Protein AF-A0A967HMU1-F1 (afdb_monomer_lite)

Sequence (81 aa):
GIALAISAAGGGRMTETGLSLGTPHYMSPEQASADRDLTARSDIYSLGCVLYEMLAGQPPHTGPSAQSVLVRILTESPRPL

Structure (mmCIF, N/CA/C/O backbone):
data_AF-A0A967HMU1-F1
#
_entry.id   AF-A0A967HMU1-F1
#
loop_
_atom_site.group_PDB
_atom_site.id
_atom_site.type_symbol
_atom_site.label_atom_id
_atom_site.label_alt_id
_atom_site.label_comp_id
_atom_site.label_asym_id
_atom_site.label_entity_id
_atom_site.label_seq_id
_atom_site.pdbx_PDB_ins_code
_atom_site.Cartn_x
_atom_site.Cartn_y
_atom_site.Cartn_z
_atom_site.occupancy
_atom_site.B_iso_or_equiv
_atom_site.auth_seq_id
_atom_site.auth_comp_id
_atom_site.auth_asym_id
_atom_site.auth_atom_id
_atom_site.pdbx_PDB_model_num
ATOM 1 N N . GLY A 1 1 ? 4.437 1.827 -16.759 1.00 55.69 1 GLY A N 1
ATOM 2 C CA . GLY A 1 1 ? 3.295 1.782 -15.830 1.00 55.69 1 GLY A CA 1
ATOM 3 C C . GLY A 1 1 ? 3.049 3.158 -15.259 1.00 55.69 1 GLY A C 1
ATOM 4 O O . GLY A 1 1 ? 3.838 4.064 -15.529 1.00 55.69 1 GLY A O 1
ATOM 5 N N . ILE A 1 2 ? 1.976 3.317 -14.491 1.00 59.12 2 ILE A N 1
ATOM 6 C CA . ILE A 1 2 ? 1.611 4.597 -13.865 1.00 59.12 2 ILE A CA 1
ATOM 7 C C . ILE A 1 2 ? 2.709 5.025 -12.871 1.00 59.12 2 ILE A C 1
ATOM 9 O O . ILE A 1 2 ? 3.041 6.204 -12.813 1.00 59.12 2 ILE A O 1
ATOM 13 N N . ALA A 1 3 ? 3.382 4.076 -12.213 1.00 58.50 3 ALA A N 1
ATOM 14 C CA . ALA A 1 3 ? 4.543 4.301 -11.353 1.00 58.50 3 ALA A CA 1
ATOM 15 C C . ALA A 1 3 ? 5.685 5.058 -12.057 1.00 58.50 3 ALA A C 1
ATOM 17 O O . ALA A 1 3 ? 6.173 6.055 -11.530 1.00 58.50 3 ALA A O 1
ATOM 18 N N . LEU A 1 4 ? 6.060 4.648 -13.277 1.00 56.41 4 LEU A N 1
ATOM 19 C CA . LEU A 1 4 ? 7.080 5.346 -14.075 1.00 56.41 4 LEU A CA 1
ATOM 20 C C . LEU A 1 4 ? 6.610 6.753 -14.475 1.00 56.41 4 LEU A C 1
ATOM 22 O O . LEU A 1 4 ? 7.401 7.693 -14.485 1.00 56.41 4 LEU A O 1
ATOM 26 N N . ALA A 1 5 ? 5.316 6.902 -14.777 1.00 55.31 5 ALA A N 1
ATOM 27 C CA . ALA A 1 5 ? 4.725 8.190 -15.119 1.00 55.31 5 ALA A CA 1
ATOM 28 C C . ALA A 1 5 ? 4.696 9.149 -13.917 1.00 55.31 5 ALA A C 1
ATOM 30 O O . ALA A 1 5 ? 4.967 10.325 -14.107 1.00 55.31 5 ALA A O 1
ATOM 31 N N . ILE A 1 6 ? 4.447 8.674 -12.691 1.00 55.84 6 ILE A N 1
ATOM 32 C CA . ILE A 1 6 ? 4.493 9.491 -11.463 1.00 55.84 6 ILE A CA 1
ATOM 33 C C . ILE A 1 6 ? 5.934 9.896 -11.124 1.00 55.84 6 ILE A C 1
ATOM 35 O O . ILE A 1 6 ? 6.166 11.058 -10.797 1.00 55.84 6 ILE A O 1
ATOM 39 N N . SER A 1 7 ? 6.908 8.986 -11.262 1.00 55.72 7 SER A N 1
ATOM 40 C CA . SER A 1 7 ? 8.332 9.323 -11.109 1.00 55.72 7 SER A CA 1
ATOM 41 C C . SER A 1 7 ? 8.794 10.370 -12.131 1.00 55.72 7 SER A C 1
ATOM 43 O O . SER A 1 7 ? 9.575 11.253 -11.785 1.00 55.72 7 SER A O 1
ATOM 45 N N . ALA A 1 8 ? 8.300 10.304 -13.373 1.00 51.28 8 ALA A N 1
ATOM 46 C CA . ALA A 1 8 ? 8.629 11.260 -14.431 1.00 51.28 8 ALA A CA 1
ATOM 47 C C . ALA A 1 8 ? 7.840 12.583 -14.339 1.00 51.28 8 ALA A C 1
ATOM 49 O O . ALA A 1 8 ? 8.362 13.635 -14.698 1.00 51.28 8 ALA A O 1
ATOM 50 N N . ALA A 1 9 ? 6.599 12.557 -13.843 1.00 48.09 9 ALA A N 1
ATOM 51 C CA . ALA A 1 9 ? 5.702 13.713 -13.737 1.00 48.09 9 ALA A CA 1
ATOM 52 C C . ALA A 1 9 ? 5.858 14.493 -12.418 1.00 48.09 9 ALA A C 1
ATOM 54 O O . ALA A 1 9 ? 4.935 15.197 -12.013 1.00 48.09 9 ALA A O 1
ATOM 55 N N . GLY A 1 10 ? 7.002 14.354 -11.742 1.00 45.81 10 GLY A N 1
ATOM 56 C CA . GLY A 1 10 ? 7.300 14.821 -10.390 1.00 45.81 10 GLY A CA 1
ATOM 57 C C . GLY A 1 10 ? 7.160 16.325 -10.109 1.00 45.81 10 GLY A C 1
ATOM 58 O O . GLY A 1 10 ? 8.141 16.997 -9.810 1.00 45.81 10 GLY A O 1
ATOM 59 N N . GLY A 1 11 ? 5.930 16.843 -10.127 1.00 40.34 11 GLY A N 1
ATOM 60 C CA . GLY A 1 11 ? 5.532 18.149 -9.591 1.00 40.34 11 GLY A CA 1
ATOM 61 C C . GLY A 1 11 ? 5.205 18.129 -8.089 1.00 40.34 11 GLY A C 1
ATOM 62 O O . GLY A 1 11 ? 4.762 19.137 -7.542 1.00 40.34 11 GLY A O 1
ATOM 63 N N . GLY A 1 12 ? 5.398 16.995 -7.407 1.00 48.56 12 GLY A N 1
ATOM 64 C CA . GLY A 1 12 ? 5.287 16.872 -5.951 1.00 48.56 12 GLY A CA 1
ATOM 65 C C . GLY A 1 12 ? 6.563 17.349 -5.257 1.00 48.56 12 GLY A C 1
ATOM 66 O O . GLY A 1 12 ? 7.660 17.037 -5.718 1.00 48.56 12 GLY A O 1
ATOM 67 N N . ARG A 1 13 ? 6.407 18.129 -4.173 1.00 43.47 13 ARG A N 1
ATOM 68 C CA . ARG A 1 13 ? 7.472 18.768 -3.370 1.00 43.47 13 ARG A CA 1
ATOM 69 C C . ARG A 1 13 ? 8.757 17.929 -3.328 1.00 43.47 13 ARG A C 1
ATOM 71 O O . ARG A 1 13 ? 8.806 16.896 -2.668 1.00 43.47 13 ARG A O 1
ATOM 78 N N . MET A 1 14 ? 9.786 18.429 -4.009 1.00 40.84 14 MET A N 1
ATOM 79 C CA . MET A 1 14 ? 11.153 17.914 -3.978 1.00 40.84 14 MET A CA 1
ATOM 80 C C . MET A 1 14 ? 11.636 17.836 -2.522 1.00 40.84 14 MET A C 1
ATOM 82 O O . MET A 1 14 ? 11.633 18.852 -1.822 1.00 40.84 14 MET A O 1
ATOM 86 N N . THR A 1 15 ? 12.021 16.654 -2.042 1.00 51.97 15 THR A N 1
ATOM 87 C CA . THR A 1 15 ? 12.752 16.533 -0.770 1.00 51.97 15 THR A CA 1
ATOM 88 C C . THR A 1 15 ? 14.232 16.849 -1.001 1.00 51.97 15 THR A C 1
ATOM 90 O O . THR A 1 15 ? 14.720 16.710 -2.121 1.00 51.97 15 THR A O 1
ATOM 93 N N . GLU A 1 16 ? 14.972 17.251 0.040 1.00 47.12 16 GLU A N 1
ATOM 94 C CA . GLU A 1 16 ? 16.417 17.586 -0.024 1.00 47.12 16 GLU A CA 1
ATOM 95 C C . GLU A 1 16 ? 17.299 16.501 -0.676 1.00 47.12 16 GLU A C 1
ATOM 97 O O . GLU A 1 16 ? 18.409 16.779 -1.114 1.00 47.12 16 GLU A O 1
ATOM 102 N N . THR A 1 17 ? 16.799 15.271 -0.784 1.00 54.34 17 THR A N 1
ATOM 103 C CA . THR A 1 17 ? 17.459 14.119 -1.409 1.00 54.34 17 THR A CA 1
ATOM 104 C C . THR A 1 17 ? 17.222 13.971 -2.919 1.00 54.34 17 THR A C 1
ATOM 106 O O . THR A 1 17 ? 17.712 13.012 -3.508 1.00 54.34 17 THR A O 1
ATOM 109 N N . GLY A 1 18 ? 16.489 14.883 -3.570 1.00 43.09 18 GLY A N 1
ATOM 110 C CA . GLY A 1 18 ? 16.294 14.873 -5.030 1.00 43.09 18 GLY A CA 1
ATOM 111 C C . GLY A 1 18 ? 15.304 13.824 -5.553 1.00 43.09 18 GLY A C 1
ATOM 112 O O . GLY A 1 18 ? 15.199 13.628 -6.763 1.00 43.09 18 GLY A O 1
ATOM 113 N N . LEU A 1 19 ? 14.565 13.154 -4.663 1.00 49.69 19 LEU A N 1
ATOM 114 C CA . LEU A 1 19 ? 13.467 12.264 -5.033 1.00 49.69 19 LEU A CA 1
ATOM 115 C C . LEU A 1 19 ? 12.174 13.079 -5.115 1.00 49.69 19 LEU A C 1
ATOM 117 O O . LEU A 1 19 ? 11.800 13.770 -4.164 1.00 49.69 19 LEU A O 1
ATOM 121 N N . SER A 1 20 ? 11.477 12.998 -6.252 1.00 51.56 20 SER A N 1
ATOM 122 C CA . SER A 1 20 ? 10.110 13.504 -6.324 1.00 51.56 20 SER A CA 1
ATOM 123 C C . SER A 1 20 ? 9.245 12.649 -5.409 1.00 51.56 20 SER A C 1
ATOM 125 O O . SER A 1 20 ? 9.009 11.466 -5.663 1.00 51.56 20 SER A O 1
ATOM 127 N N . LEU A 1 21 ? 8.823 13.238 -4.295 1.00 56.06 21 LEU A N 1
ATOM 128 C CA . LEU A 1 21 ? 7.974 12.562 -3.340 1.00 56.06 21 LEU A CA 1
ATOM 129 C C . LEU A 1 21 ? 6.555 12.565 -3.921 1.00 56.06 21 LEU A C 1
ATOM 131 O O . LEU A 1 21 ? 5.832 13.559 -3.831 1.00 56.06 21 LEU A O 1
ATOM 135 N N . GLY A 1 22 ? 6.164 11.459 -4.558 1.00 59.53 22 GLY A N 1
ATOM 136 C CA . GLY A 1 22 ? 4.753 11.177 -4.833 1.00 59.53 22 GLY A CA 1
ATOM 137 C C . GLY A 1 22 ? 3.924 11.168 -3.538 1.00 59.53 22 GLY A C 1
ATOM 138 O O . GLY A 1 22 ? 4.428 11.436 -2.450 1.00 59.53 22 GLY A O 1
ATOM 139 N N . THR A 1 23 ? 2.638 10.832 -3.609 1.00 72.00 23 THR A N 1
ATOM 140 C CA . THR A 1 23 ? 1.812 10.706 -2.398 1.00 72.00 23 THR A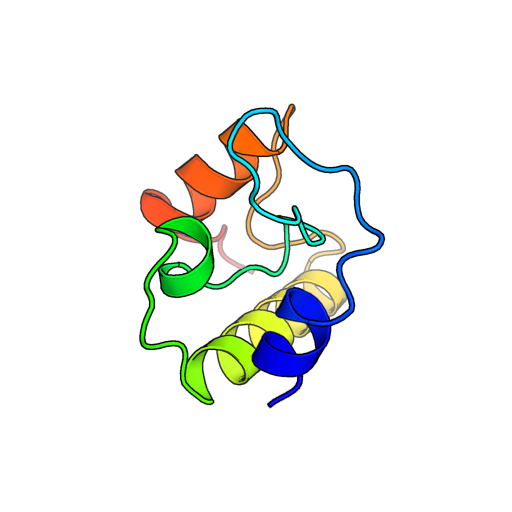 CA 1
ATOM 141 C C . THR A 1 23 ? 2.227 9.438 -1.628 1.00 72.00 23 THR A C 1
ATOM 143 O O . THR A 1 23 ? 1.921 8.337 -2.087 1.00 72.00 23 THR A O 1
ATOM 146 N N . PRO A 1 24 ? 2.914 9.542 -0.470 1.00 84.69 24 PRO A N 1
ATOM 147 C CA . PRO A 1 24 ? 3.624 8.410 0.140 1.00 84.69 24 PRO A CA 1
ATOM 148 C C . PRO A 1 24 ? 2.697 7.259 0.546 1.00 84.69 24 PRO A C 1
ATOM 150 O O . PRO A 1 24 ? 3.123 6.116 0.561 1.00 84.69 24 PRO A O 1
ATOM 153 N N . HIS A 1 25 ? 1.419 7.544 0.798 1.00 90.12 25 HIS A N 1
ATOM 154 C CA . HIS A 1 25 ? 0.399 6.575 1.212 1.00 90.12 25 HIS A CA 1
ATOM 155 C C . HIS A 1 25 ? 0.111 5.458 0.193 1.00 90.12 25 HIS A C 1
ATOM 157 O O . HIS A 1 25 ? -0.458 4.437 0.572 1.00 90.12 25 HIS A O 1
ATOM 163 N N . TYR A 1 26 ? 0.499 5.634 -1.075 1.00 92.19 26 TYR A N 1
ATOM 164 C CA . TYR A 1 26 ? 0.261 4.656 -2.145 1.00 92.19 26 TYR A CA 1
ATOM 165 C C . TYR A 1 26 ? 1.555 4.125 -2.765 1.00 92.19 26 TYR A C 1
ATOM 167 O O . TYR A 1 26 ? 1.501 3.405 -3.762 1.00 92.19 26 TYR A O 1
ATOM 175 N N . MET A 1 27 ? 2.718 4.497 -2.219 1.00 92.00 27 MET A N 1
ATOM 176 C CA . MET A 1 27 ? 3.994 3.975 -2.698 1.00 92.00 27 MET A CA 1
ATOM 177 C C . MET A 1 27 ? 4.137 2.507 -2.321 1.00 92.00 27 MET A C 1
ATOM 179 O O . MET A 1 27 ? 3.866 2.116 -1.188 1.00 92.00 27 MET A O 1
ATOM 183 N N . SER A 1 28 ? 4.610 1.715 -3.274 1.00 92.44 28 SER A N 1
ATOM 184 C CA . SER A 1 28 ? 5.054 0.349 -3.009 1.00 92.44 28 SER A CA 1
ATOM 185 C C . SER A 1 28 ? 6.332 0.309 -2.158 1.00 92.44 28 SER A C 1
ATOM 187 O O . SER A 1 28 ? 7.073 1.298 -2.131 1.00 92.44 28 SER A O 1
ATOM 189 N N . PRO A 1 29 ? 6.628 -0.812 -1.474 1.00 91.81 29 PRO A N 1
ATOM 190 C CA . PRO A 1 29 ? 7.860 -0.969 -0.706 1.00 91.81 29 PRO A CA 1
ATOM 191 C C . PRO A 1 29 ? 9.120 -0.722 -1.542 1.00 91.81 29 PRO A C 1
ATOM 193 O O . PRO A 1 29 ? 10.014 -0.014 -1.091 1.00 91.81 29 PRO A O 1
ATOM 196 N N . GLU A 1 30 ? 9.160 -1.209 -2.783 1.00 89.56 30 GLU A N 1
ATOM 197 C CA . GLU A 1 30 ? 10.274 -0.984 -3.708 1.00 89.56 30 GLU A CA 1
ATOM 198 C C . GLU A 1 30 ? 10.434 0.495 -4.111 1.00 89.56 30 GLU A C 1
ATOM 200 O O . GLU A 1 30 ? 11.552 0.988 -4.265 1.00 89.56 30 GLU A O 1
ATOM 205 N N . GLN A 1 31 ? 9.336 1.253 -4.206 1.00 87.94 31 GLN A N 1
ATOM 206 C CA . GLN A 1 31 ? 9.399 2.705 -4.403 1.00 87.94 31 GLN A CA 1
ATOM 207 C C . GLN A 1 31 ? 9.863 3.426 -3.133 1.00 87.94 31 GLN A C 1
ATOM 209 O O . GLN A 1 31 ? 10.647 4.370 -3.217 1.00 87.94 31 GLN A O 1
ATOM 214 N N . ALA A 1 32 ? 9.410 2.980 -1.959 1.00 87.81 32 ALA A N 1
ATOM 215 C CA . ALA A 1 32 ? 9.795 3.555 -0.673 1.00 87.81 32 ALA A CA 1
ATOM 216 C C . ALA A 1 32 ? 11.278 3.318 -0.340 1.00 87.81 32 ALA A C 1
ATOM 218 O O . ALA A 1 32 ? 11.902 4.171 0.291 1.00 87.81 32 ALA A O 1
ATOM 219 N N . SER A 1 33 ? 11.860 2.205 -0.799 1.00 87.06 33 SER A N 1
ATOM 220 C CA . SER A 1 33 ? 13.295 1.916 -0.689 1.00 87.06 33 SER A CA 1
ATOM 221 C C . SER A 1 33 ? 14.146 2.559 -1.790 1.00 87.06 33 SER A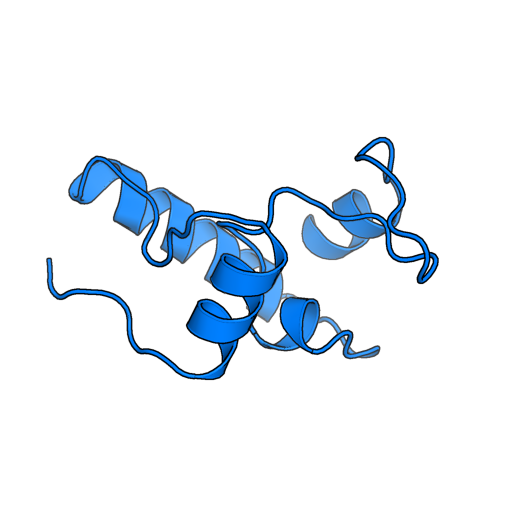 C 1
ATOM 223 O O . SER A 1 33 ? 15.356 2.342 -1.812 1.00 87.06 33 SER A O 1
ATOM 225 N N . ALA A 1 34 ? 13.535 3.344 -2.688 1.00 84.69 34 ALA A N 1
ATOM 226 C CA . ALA A 1 34 ? 14.182 3.949 -3.852 1.00 84.69 34 ALA A CA 1
ATOM 227 C C . ALA A 1 34 ? 14.895 2.924 -4.757 1.00 84.69 34 ALA A C 1
ATOM 229 O O . ALA A 1 34 ? 15.983 3.191 -5.277 1.00 84.69 34 ALA A O 1
ATOM 230 N N . ASP A 1 35 ? 14.280 1.752 -4.944 1.00 82.00 35 ASP A N 1
ATOM 231 C CA . ASP A 1 35 ? 14.763 0.757 -5.896 1.00 82.00 35 ASP A CA 1
ATOM 232 C C . ASP A 1 35 ? 14.722 1.323 -7.327 1.00 82.00 35 ASP A C 1
ATOM 234 O O . ASP A 1 35 ? 13.831 2.091 -7.704 1.00 82.00 35 ASP A O 1
ATOM 238 N N . ARG A 1 36 ? 15.722 0.956 -8.129 1.00 76.94 36 ARG A N 1
ATOM 239 C CA . ARG A 1 36 ? 15.833 1.356 -9.534 1.00 76.94 36 ARG A CA 1
ATOM 240 C C . ARG A 1 36 ? 14.987 0.478 -10.445 1.00 76.94 36 ARG A C 1
ATOM 242 O O . ARG A 1 36 ? 14.528 0.962 -11.479 1.00 76.94 36 ARG A O 1
ATOM 249 N N . ASP A 1 37 ? 14.739 -0.765 -10.045 1.00 81.44 37 ASP A N 1
ATOM 250 C CA . ASP A 1 37 ? 14.045 -1.754 -10.863 1.00 81.44 37 ASP A CA 1
ATOM 251 C C . ASP A 1 37 ? 12.548 -1.810 -10.523 1.00 81.44 37 ASP A C 1
ATOM 253 O O . ASP A 1 37 ? 11.991 -2.834 -10.124 1.00 81.44 37 ASP A O 1
ATOM 257 N N . LEU A 1 38 ? 11.864 -0.677 -10.706 1.00 82.19 38 LEU A N 1
ATOM 258 C CA . LEU A 1 38 ? 10.413 -0.597 -10.539 1.00 82.19 38 LEU A CA 1
ATOM 259 C C . LEU A 1 38 ? 9.698 -1.337 -11.674 1.00 82.19 38 LEU A C 1
ATOM 261 O O . LEU A 1 38 ? 9.894 -1.056 -12.859 1.00 82.19 38 LEU A O 1
ATOM 265 N N . THR A 1 39 ? 8.811 -2.260 -11.313 1.00 84.12 39 THR A N 1
ATOM 266 C CA . THR A 1 39 ? 8.051 -3.074 -12.274 1.00 84.12 39 THR A CA 1
ATOM 267 C C . THR A 1 39 ? 6.549 -2.811 -12.163 1.00 84.12 39 THR A C 1
ATOM 269 O O . THR A 1 39 ? 6.089 -2.026 -11.337 1.00 84.12 39 THR A O 1
ATOM 272 N N . ALA A 1 40 ? 5.740 -3.501 -12.972 1.00 88.50 40 ALA A N 1
ATOM 273 C CA . ALA A 1 40 ? 4.277 -3.420 -12.898 1.00 88.50 40 ALA A CA 1
ATOM 274 C C . ALA A 1 40 ? 3.696 -3.840 -11.529 1.00 88.50 40 ALA A C 1
ATOM 276 O O . ALA A 1 40 ? 2.536 -3.556 -11.240 1.00 88.50 40 ALA A O 1
ATOM 277 N N . ARG A 1 41 ? 4.487 -4.496 -10.668 1.00 90.62 41 ARG A N 1
ATOM 278 C CA . ARG A 1 41 ? 4.075 -4.852 -9.302 1.00 90.62 41 ARG A CA 1
ATOM 279 C C . ARG A 1 41 ? 3.817 -3.626 -8.427 1.00 90.62 41 ARG A C 1
ATOM 281 O O . ARG A 1 41 ? 2.906 -3.680 -7.604 1.00 90.62 41 ARG A O 1
ATOM 288 N N . SER A 1 42 ? 4.528 -2.526 -8.666 1.00 89.94 42 SER A N 1
ATOM 289 C CA . SER A 1 42 ? 4.322 -1.280 -7.929 1.00 89.94 42 SER A CA 1
ATOM 290 C C . SER A 1 42 ? 2.931 -0.700 -8.197 1.00 89.94 42 SER A C 1
ATOM 292 O O . SER A 1 42 ? 2.243 -0.299 -7.265 1.00 89.94 42 SER A O 1
ATOM 294 N N . ASP A 1 43 ? 2.465 -0.764 -9.451 1.00 89.25 43 ASP A N 1
ATOM 295 C CA . ASP A 1 43 ? 1.111 -0.329 -9.829 1.00 89.25 43 ASP A CA 1
ATOM 296 C C . ASP A 1 43 ? 0.030 -1.189 -9.139 1.00 89.25 43 ASP A C 1
ATOM 298 O O . ASP A 1 43 ? -0.982 -0.664 -8.670 1.00 89.25 43 ASP A O 1
ATOM 302 N N . ILE A 1 44 ? 0.251 -2.507 -9.029 1.00 94.25 44 ILE A N 1
ATOM 303 C CA . ILE A 1 44 ? -0.664 -3.428 -8.331 1.00 94.25 44 ILE A CA 1
ATOM 304 C C . ILE A 1 44 ? -0.732 -3.096 -6.839 1.00 94.25 44 ILE A C 1
ATOM 306 O O . ILE A 1 44 ? -1.820 -3.083 -6.262 1.00 94.25 44 ILE A O 1
ATOM 310 N N . TYR A 1 45 ? 0.412 -2.806 -6.217 1.00 93.44 45 TYR A N 1
ATOM 311 C CA . TYR A 1 45 ? 0.457 -2.408 -4.815 1.00 93.44 45 TYR A CA 1
ATOM 312 C C . TYR A 1 45 ? -0.338 -1.119 -4.580 1.00 93.44 45 TYR A C 1
ATOM 314 O O . TYR A 1 45 ? -1.216 -1.092 -3.718 1.00 93.44 45 TYR A O 1
ATOM 322 N N . SER A 1 46 ? -0.100 -0.077 -5.385 1.00 91.56 46 SER A N 1
ATOM 323 C CA . SER A 1 46 ? -0.820 1.196 -5.271 1.00 91.56 46 SER A CA 1
ATOM 324 C C . SER A 1 46 ? -2.331 1.025 -5.447 1.00 91.56 46 SER A C 1
ATOM 326 O O . SER A 1 46 ? -3.106 1.617 -4.696 1.00 91.56 46 SER A O 1
ATOM 328 N N . LEU A 1 47 ? -2.766 0.176 -6.385 1.00 94.88 47 LEU A N 1
ATOM 329 C CA . LEU A 1 47 ? -4.181 -0.164 -6.546 1.00 94.88 47 LEU A CA 1
ATOM 330 C C . LEU A 1 47 ? -4.744 -0.869 -5.301 1.00 94.88 47 LEU A C 1
ATOM 332 O O . LEU A 1 47 ? -5.856 -0.565 -4.874 1.00 94.88 47 LEU A O 1
ATOM 336 N N . GLY A 1 48 ? -3.971 -1.774 -4.697 1.00 95.31 48 GLY A N 1
ATOM 337 C CA . GLY A 1 48 ? -4.317 -2.419 -3.431 1.00 95.31 48 GLY A CA 1
ATOM 338 C C . GLY A 1 48 ? -4.495 -1.418 -2.287 1.00 95.31 48 GLY A C 1
ATOM 339 O O . GLY A 1 48 ? -5.457 -1.531 -1.530 1.00 95.31 48 GLY A O 1
ATOM 340 N N 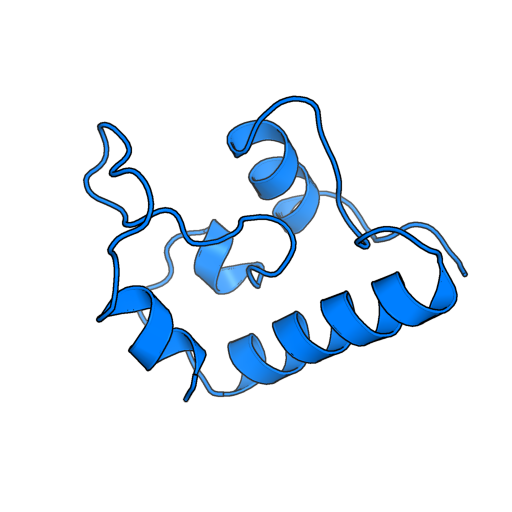. CYS A 1 49 ? -3.635 -0.400 -2.194 1.00 95.31 49 CYS A N 1
ATOM 341 C CA . CYS A 1 49 ? -3.782 0.679 -1.214 1.00 95.31 49 CYS A CA 1
ATOM 342 C C . CYS A 1 49 ? -5.081 1.470 -1.410 1.00 95.31 49 CYS A C 1
ATOM 344 O O . CYS A 1 49 ? -5.774 1.734 -0.430 1.00 95.31 49 CYS A O 1
ATOM 346 N N . VAL A 1 50 ? -5.433 1.807 -2.656 1.00 95.19 50 VAL A N 1
ATOM 347 C CA . VAL A 1 50 ? -6.695 2.500 -2.973 1.00 95.19 50 VAL A CA 1
ATOM 348 C C . VAL A 1 50 ? -7.899 1.629 -2.615 1.00 95.19 50 VAL A C 1
ATOM 350 O O . VAL A 1 50 ? -8.845 2.107 -1.998 1.00 95.19 50 VAL A O 1
ATOM 353 N N . LEU A 1 51 ? -7.867 0.336 -2.953 1.00 97.06 51 LEU A N 1
ATOM 354 C CA . LEU A 1 51 ? -8.932 -0.597 -2.580 1.00 97.06 51 LEU A CA 1
ATOM 355 C C . LEU A 1 51 ? -9.088 -0.702 -1.060 1.00 97.06 51 LEU A C 1
ATOM 357 O O . LEU A 1 51 ? -10.207 -0.627 -0.558 1.00 97.06 51 LEU A O 1
ATOM 361 N N . TYR A 1 52 ? -7.979 -0.841 -0.332 1.00 96.69 52 TYR A N 1
ATOM 362 C CA . TYR A 1 52 ? -7.984 -0.842 1.127 1.00 96.69 52 TYR A CA 1
ATOM 363 C C . TYR A 1 52 ? -8.623 0.440 1.669 1.00 96.69 52 TYR A C 1
ATOM 36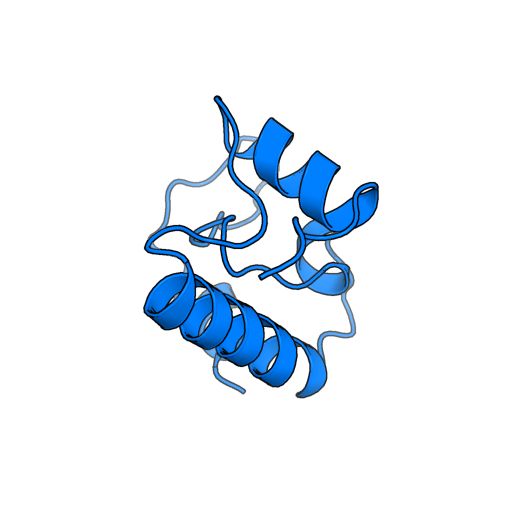5 O O . TYR A 1 52 ? -9.482 0.371 2.541 1.00 96.69 52 TYR A O 1
ATOM 373 N N . GLU A 1 53 ? -8.250 1.607 1.141 1.00 96.00 53 GLU A N 1
ATOM 374 C CA . GLU A 1 53 ? -8.804 2.887 1.580 1.00 96.00 53 GLU A CA 1
ATOM 375 C C . GLU A 1 53 ? -10.304 3.003 1.324 1.00 96.00 53 GLU A C 1
ATOM 377 O O . GLU A 1 53 ? -11.032 3.454 2.206 1.00 96.00 53 GLU A O 1
ATOM 382 N N . MET A 1 54 ? -10.789 2.544 0.168 1.00 96.94 54 MET A N 1
ATOM 383 C CA . MET A 1 54 ? -12.225 2.516 -0.119 1.00 96.94 54 MET A CA 1
ATOM 384 C C . MET A 1 54 ? -13.007 1.659 0.887 1.00 96.94 54 MET A C 1
ATOM 386 O O . MET A 1 54 ? -14.162 1.964 1.173 1.00 96.94 54 MET A O 1
ATOM 390 N N . LEU A 1 55 ? -12.388 0.606 1.431 1.00 97.56 55 LEU A N 1
ATOM 391 C CA . LEU A 1 55 ? -13.008 -0.293 2.409 1.00 97.56 55 LEU A CA 1
ATOM 392 C C . LEU A 1 55 ? -12.860 0.208 3.857 1.00 97.56 55 LEU A C 1
ATOM 394 O O . LEU A 1 55 ? -13.809 0.133 4.632 1.00 97.56 55 LEU A O 1
ATOM 398 N N . ALA A 1 56 ? -11.687 0.725 4.226 1.00 96.31 56 ALA A N 1
ATOM 399 C CA . ALA A 1 56 ? -11.344 1.141 5.590 1.00 96.31 56 ALA A CA 1
ATOM 400 C C . ALA A 1 56 ? -11.603 2.626 5.889 1.00 96.31 56 ALA A C 1
ATOM 402 O O . ALA A 1 56 ? -11.463 3.055 7.038 1.00 96.31 56 ALA A O 1
ATOM 403 N N . GLY A 1 57 ? -11.874 3.436 4.862 1.00 96.38 57 GLY A N 1
ATOM 404 C CA . GLY A 1 57 ? -11.971 4.896 4.939 1.00 96.38 57 GLY A CA 1
ATOM 405 C C . GLY A 1 57 ? -10.632 5.626 5.118 1.00 96.38 57 GLY A C 1
ATOM 406 O O . GLY A 1 57 ? -10.629 6.842 5.293 1.00 96.38 57 GLY A O 1
ATOM 407 N N . GLN A 1 58 ? -9.502 4.911 5.121 1.00 94.69 58 GLN A N 1
ATOM 408 C CA . GLN A 1 58 ? -8.155 5.488 5.168 1.00 94.69 58 GLN A CA 1
ATOM 409 C C . GLN A 1 58 ? -7.120 4.533 4.544 1.00 94.69 58 GLN A C 1
ATOM 411 O O . GLN A 1 58 ? -7.340 3.319 4.577 1.00 94.69 5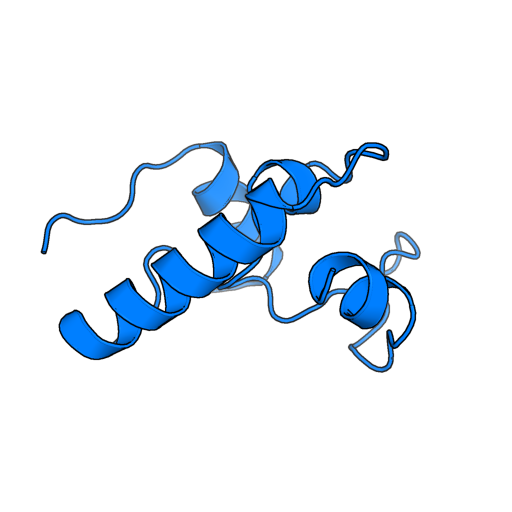8 GLN A O 1
ATOM 416 N N . PRO A 1 59 ? -5.973 5.033 4.051 1.00 95.19 59 PRO A N 1
ATOM 417 C CA . PRO A 1 59 ? -4.904 4.198 3.502 1.00 95.19 59 PRO A CA 1
ATOM 418 C C . PRO A 1 59 ? -4.363 3.14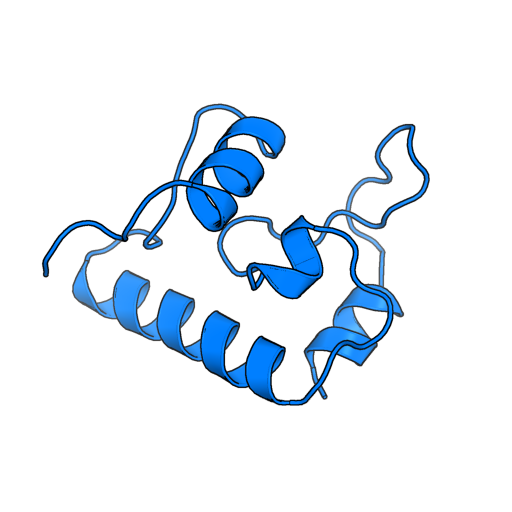8 4.493 1.00 95.19 59 PRO A C 1
ATOM 420 O O . PRO A 1 59 ? -4.466 3.332 5.712 1.00 95.19 59 PRO A O 1
ATOM 423 N N . PRO A 1 60 ? -3.727 2.066 3.999 1.00 96.00 60 PRO A N 1
ATOM 424 C CA . PRO A 1 60 ? -3.217 0.981 4.844 1.00 96.00 60 PRO A CA 1
ATOM 425 C C . PRO A 1 60 ? -2.116 1.431 5.811 1.00 96.00 60 PRO A C 1
ATOM 427 O O . PRO A 1 60 ? -2.080 0.975 6.955 1.00 96.00 60 PRO A O 1
ATOM 430 N N . HIS A 1 61 ? -1.263 2.363 5.376 1.00 95.25 61 HIS A N 1
ATOM 431 C CA . HIS A 1 61 ? -0.224 2.978 6.196 1.00 95.25 61 HIS A CA 1
ATOM 432 C C . HIS A 1 61 ? -0.428 4.489 6.232 1.00 95.25 61 HIS A C 1
ATOM 434 O O . HIS A 1 61 ? -0.429 5.153 5.200 1.00 95.25 61 HIS A O 1
ATOM 440 N N . THR A 1 62 ? -0.576 5.036 7.433 1.00 93.62 62 THR A N 1
ATOM 441 C CA . THR A 1 62 ? -0.700 6.476 7.700 1.00 93.62 62 THR A CA 1
ATOM 442 C C . THR A 1 62 ? 0.375 6.896 8.695 1.00 93.62 62 THR A C 1
ATOM 444 O O . THR A 1 62 ? 1.011 6.037 9.295 1.00 93.62 62 THR A O 1
ATOM 447 N N . GLY A 1 63 ? 0.621 8.189 8.896 1.00 90.69 63 GLY A N 1
ATOM 448 C CA . GLY A 1 63 ? 1.610 8.653 9.870 1.00 90.69 63 GLY A CA 1
ATOM 449 C C . GLY A 1 63 ? 1.737 10.178 9.916 1.00 90.69 63 GLY A C 1
ATOM 450 O O . GLY A 1 63 ? 1.242 10.855 9.016 1.00 90.69 63 GLY A O 1
ATOM 451 N N . PRO A 1 64 ? 2.377 10.739 10.960 1.00 89.94 64 PRO A N 1
ATOM 452 C CA . PRO A 1 64 ? 2.483 12.190 11.152 1.00 89.94 64 PRO A CA 1
ATOM 453 C C . PRO A 1 64 ? 3.373 12.903 10.119 1.00 89.94 64 PRO A C 1
ATOM 455 O O . PRO A 1 64 ? 3.327 14.125 10.010 1.00 89.94 64 PRO A O 1
ATOM 458 N N . SER A 1 65 ? 4.200 12.168 9.374 1.00 88.44 65 SER A N 1
ATOM 459 C CA . SER A 1 65 ? 5.067 12.698 8.316 1.00 88.44 65 SER A CA 1
ATOM 460 C C . SER A 1 65 ? 5.205 11.717 7.154 1.00 88.44 65 SER A C 1
ATOM 462 O O . SER A 1 65 ? 4.982 10.515 7.311 1.00 88.44 65 SER A O 1
ATOM 464 N N . ALA A 1 66 ? 5.647 12.194 5.991 1.00 86.25 66 ALA A N 1
ATOM 465 C CA . ALA A 1 66 ? 5.907 11.313 4.856 1.00 86.25 66 ALA A CA 1
ATOM 466 C C . ALA A 1 66 ? 6.947 10.231 5.180 1.00 86.25 66 ALA A C 1
ATOM 468 O O . ALA A 1 66 ? 6.736 9.066 4.866 1.00 86.25 66 ALA A O 1
ATOM 469 N N . GLN A 1 67 ? 8.025 10.594 5.879 1.00 88.50 67 GLN A N 1
ATOM 470 C CA . GLN A 1 67 ? 9.057 9.660 6.326 1.00 88.50 67 GLN A CA 1
ATOM 471 C C . GLN A 1 67 ? 8.465 8.574 7.225 1.00 88.50 67 GLN A C 1
ATOM 473 O O . GLN A 1 67 ? 8.799 7.405 7.068 1.00 88.50 67 GLN A O 1
ATOM 478 N N . SER A 1 68 ? 7.550 8.938 8.131 1.00 91.06 68 SER A N 1
ATOM 479 C CA . SER A 1 68 ? 6.885 7.949 8.983 1.00 91.06 68 SER A CA 1
ATOM 480 C C . SER A 1 68 ? 6.022 6.974 8.177 1.00 91.06 68 SER A C 1
ATOM 482 O O . SER A 1 68 ? 6.023 5.786 8.477 1.00 91.06 68 SER A O 1
ATOM 484 N N . VAL A 1 69 ? 5.348 7.444 7.121 1.00 92.44 69 VAL A N 1
ATOM 485 C CA . VAL A 1 69 ? 4.566 6.585 6.218 1.00 92.44 69 VAL A CA 1
ATOM 486 C C . VAL A 1 69 ? 5.485 5.635 5.449 1.00 92.44 69 VAL A C 1
ATOM 488 O O . VAL A 1 69 ? 5.208 4.441 5.405 1.00 92.44 69 VAL A O 1
ATOM 491 N N . LEU A 1 70 ? 6.607 6.131 4.915 1.00 91.62 70 LEU A N 1
ATOM 492 C CA . LEU A 1 70 ? 7.592 5.303 4.208 1.00 91.62 70 LEU A CA 1
ATOM 493 C C . LEU A 1 70 ? 8.181 4.211 5.107 1.00 91.62 70 LEU A C 1
ATOM 495 O O . LEU A 1 70 ? 8.261 3.060 4.691 1.00 91.62 70 LEU A O 1
ATOM 499 N N . VAL A 1 71 ? 8.545 4.548 6.348 1.00 93.50 71 VAL A N 1
ATOM 500 C CA . VAL A 1 71 ? 9.030 3.555 7.319 1.00 93.50 71 VAL A CA 1
ATOM 501 C C . VAL A 1 71 ? 7.974 2.475 7.542 1.00 93.50 71 VAL A C 1
ATOM 503 O O . VAL A 1 71 ? 8.287 1.297 7.425 1.00 93.50 71 VAL A O 1
ATOM 506 N N . ARG A 1 72 ? 6.711 2.855 7.769 1.00 95.25 72 ARG A N 1
ATOM 507 C CA . ARG A 1 72 ? 5.619 1.892 7.982 1.00 95.25 72 ARG A CA 1
ATOM 508 C C . ARG A 1 72 ? 5.386 0.980 6.780 1.00 95.25 72 ARG A C 1
ATOM 510 O O . ARG A 1 72 ? 5.179 -0.207 6.982 1.00 95.25 72 ARG A O 1
ATOM 517 N N . ILE A 1 73 ? 5.474 1.504 5.558 1.00 94.44 73 ILE A N 1
ATOM 518 C CA . ILE A 1 73 ? 5.385 0.701 4.325 1.00 94.44 73 ILE A CA 1
ATOM 519 C C . ILE A 1 73 ? 6.484 -0.372 4.273 1.00 94.44 73 ILE A C 1
ATOM 521 O O . ILE A 1 73 ? 6.252 -1.470 3.775 1.00 94.44 73 ILE A O 1
ATOM 525 N N . LEU A 1 74 ? 7.679 -0.065 4.781 1.00 94.69 74 LEU A N 1
ATOM 526 C CA . LEU A 1 74 ? 8.823 -0.977 4.751 1.00 94.69 74 LEU A CA 1
ATOM 527 C C . LEU A 1 74 ? 8.841 -1.978 5.914 1.00 94.69 74 LEU A C 1
ATOM 529 O O . LEU A 1 74 ? 9.431 -3.048 5.777 1.00 94.69 74 LEU A O 1
ATOM 533 N N . THR A 1 75 ? 8.254 -1.633 7.064 1.00 96.25 75 THR A N 1
ATOM 534 C CA . THR A 1 75 ? 8.461 -2.392 8.311 1.00 96.25 75 THR A CA 1
ATOM 535 C C . THR A 1 75 ? 7.196 -2.946 8.949 1.00 96.25 75 THR A C 1
ATOM 537 O O . THR A 1 75 ? 7.294 -3.803 9.823 1.00 96.25 75 THR A O 1
ATOM 540 N N . GLU A 1 76 ? 6.015 -2.458 8.577 1.00 95.38 76 GLU A N 1
ATOM 541 C CA . GLU A 1 76 ? 4.752 -2.831 9.211 1.00 95.38 76 GLU A CA 1
ATOM 542 C C . GLU A 1 76 ? 3.819 -3.531 8.222 1.00 95.38 76 GLU A C 1
ATOM 544 O O . GLU A 1 76 ? 3.859 -3.307 7.017 1.00 95.38 76 GLU A O 1
ATOM 549 N N . SER A 1 77 ? 2.937 -4.382 8.744 1.00 93.00 77 SER A N 1
ATOM 550 C CA . SER A 1 77 ? 1.806 -4.898 7.970 1.00 93.00 77 SER A CA 1
ATOM 551 C C . SER A 1 77 ? 0.607 -3.948 8.086 1.00 93.00 77 SER A C 1
ATOM 553 O O . SER A 1 77 ? 0.436 -3.326 9.139 1.00 93.00 77 SER A O 1
ATOM 555 N N . PRO A 1 78 ? -0.246 -3.842 7.049 1.00 92.00 78 PRO A N 1
ATOM 556 C CA . PRO A 1 78 ? -1.503 -3.109 7.139 1.00 92.00 78 PRO A CA 1
ATOM 557 C C . PRO A 1 78 ? -2.367 -3.612 8.297 1.00 92.00 78 PRO A C 1
ATOM 559 O O . PRO A 1 78 ? -2.317 -4.789 8.666 1.00 92.00 78 PRO A O 1
ATOM 562 N N . ARG A 1 79 ? -3.204 -2.730 8.849 1.00 89.81 79 ARG A N 1
ATOM 563 C CA . ARG A 1 79 ? -4.204 -3.160 9.833 1.00 89.81 79 ARG A CA 1
ATOM 564 C C . ARG A 1 79 ? -5.195 -4.135 9.170 1.00 89.81 79 ARG A C 1
ATOM 566 O O . ARG A 1 79 ? -5.524 -3.943 8.003 1.00 89.81 79 ARG A O 1
ATOM 573 N N . PRO A 1 80 ? -5.679 -5.165 9.880 1.00 89.31 80 PRO A N 1
ATOM 574 C CA . PRO A 1 80 ? -6.736 -6.029 9.357 1.00 89.31 80 PRO A CA 1
ATOM 575 C C . PRO A 1 80 ? -8.020 -5.237 9.050 1.00 89.31 80 PRO A C 1
ATOM 577 O O . PRO A 1 80 ? -8.348 -4.311 9.799 1.00 89.31 80 PRO A O 1
ATOM 580 N N . LEU A 1 81 ? -8.710 -5.609 7.963 1.00 83.94 81 LEU A N 1
ATOM 581 C CA . LEU A 1 81 ? -10.034 -5.098 7.573 1.00 83.94 81 LEU A CA 1
ATOM 582 C C . LEU A 1 81 ? -11.161 -5.866 8.268 1.00 83.94 81 LEU A C 1
ATOM 584 O O . LEU A 1 81 ? -11.028 -7.107 8.384 1.00 83.94 81 LEU A O 1
#

Radius of gyration: 12.24 Å; chains: 1; bounding box: 30×25×27 Å

Secondary structure (DSSP, 8-state):
-HHHHHHHT--S-B-TTS-B---GGG--HHHHTT-S---HHHHHHHHHHHHHHHHHSS-SS--SSHHHHHHHHHH-PPPP-

pLDDT: mean 80.17, std 18.43, range [40.34, 97.56]

Foldseek 3Di:
DVVVVCQVVLPADQDPVRGSDDPLLQFALCVLVVPPPDDCVRVVSSVVQVVVCVVVVHGQFDDPDSNNSSVCNNPHGGDDD